Protein AF-A0A2H5YE79-F1 (afdb_monomer_lite)

Sequence (144 aa):
MGYRLLLGALGGVGLGVAGVLVAVALLLSGVLASLLAGLVVGLAFLVLFYLFLVEEAIFVEEVGPARAMLRSVQVVYAHFWACLRFWLLTTILSLGMRLLLERFAGSLPGALLTSALYAFLVTGITAAGMVFYKERAGRLSAPA

Structure (mmCIF, N/CA/C/O backbone):
data_AF-A0A2H5YE79-F1
#
_entry.id   AF-A0A2H5YE79-F1
#
loop_
_atom_site.group_PDB
_atom_site.id
_atom_site.type_symbol
_atom_site.label_atom_id
_atom_site.label_alt_id
_atom_site.label_comp_id
_atom_site.label_asym_id
_atom_site.label_entity_id
_atom_site.label_seq_id
_atom_site.pdbx_PDB_ins_code
_atom_site.Cartn_x
_atom_site.Cartn_y
_atom_site.Cartn_z
_atom_site.occupancy
_atom_site.B_iso_or_equiv
_atom_site.auth_seq_id
_atom_site.auth_comp_id
_atom_site.auth_asym_id
_atom_site.auth_atom_id
_atom_site.pdbx_PDB_model_num
ATOM 1 N N . MET A 1 1 ? -2.501 -15.983 9.565 1.00 48.84 1 MET A N 1
ATOM 2 C CA . MET A 1 1 ? -1.520 -16.483 8.571 1.00 48.84 1 MET A CA 1
ATOM 3 C C . MET A 1 1 ? -2.129 -16.693 7.176 1.00 48.84 1 MET A C 1
ATOM 5 O O . MET A 1 1 ? -1.566 -16.185 6.219 1.00 48.84 1 MET A O 1
ATOM 9 N N . GLY A 1 2 ? -3.277 -17.375 7.032 1.00 52.00 2 GLY A N 1
ATOM 10 C CA . GLY A 1 2 ? -3.828 -17.755 5.713 1.00 52.00 2 GLY A CA 1
ATOM 11 C C . GLY A 1 2 ? -4.283 -16.612 4.791 1.00 52.00 2 GLY A C 1
ATOM 12 O O . GLY A 1 2 ? -4.104 -16.700 3.583 1.00 52.00 2 GLY A O 1
ATOM 13 N N . TYR A 1 3 ? -4.810 -15.505 5.327 1.00 49.66 3 TYR A N 1
ATOM 14 C CA . TYR A 1 3 ? -5.358 -14.437 4.475 1.00 49.66 3 TYR A CA 1
ATOM 15 C C . TYR A 1 3 ? -4.275 -13.600 3.762 1.00 49.66 3 TYR A C 1
ATOM 17 O O . TYR A 1 3 ? -4.470 -13.209 2.616 1.00 49.66 3 TYR A O 1
ATOM 25 N N . ARG A 1 4 ? -3.107 -13.376 4.391 1.00 48.81 4 ARG A N 1
ATOM 26 C CA . ARG A 1 4 ? -1.968 -12.671 3.764 1.00 48.81 4 ARG A CA 1
ATOM 27 C C . ARG A 1 4 ? -1.373 -13.482 2.609 1.00 48.81 4 ARG A C 1
ATOM 29 O O . ARG A 1 4 ? -0.953 -12.905 1.615 1.00 48.81 4 ARG A O 1
ATOM 36 N N . LEU A 1 5 ? -1.408 -14.813 2.717 1.00 57.22 5 LEU A N 1
ATOM 37 C CA . LEU A 1 5 ? -1.025 -15.728 1.639 1.00 57.22 5 LEU A CA 1
ATOM 38 C C . LEU A 1 5 ? -2.044 -15.724 0.496 1.00 57.22 5 LEU A C 1
ATOM 40 O O . LEU A 1 5 ? -1.638 -15.750 -0.655 1.00 57.22 5 LEU A O 1
ATOM 44 N N . LEU A 1 6 ? -3.345 -15.629 0.787 1.00 59.91 6 LEU A N 1
ATOM 45 C CA . LEU A 1 6 ? -4.384 -15.521 -0.245 1.00 59.91 6 LEU A CA 1
ATOM 46 C C . LEU A 1 6 ? -4.330 -14.182 -0.993 1.00 59.91 6 LEU A C 1
ATOM 48 O O . LEU A 1 6 ? -4.461 -14.169 -2.213 1.00 59.91 6 LEU A O 1
ATOM 52 N N . LEU A 1 7 ? -4.081 -13.070 -0.295 1.00 61.69 7 LEU A N 1
ATOM 53 C CA . LEU A 1 7 ? -3.876 -11.762 -0.930 1.00 61.69 7 LEU A CA 1
ATOM 54 C C . LEU A 1 7 ? -2.562 -11.706 -1.713 1.00 61.69 7 LEU A C 1
ATOM 56 O O . LEU A 1 7 ? -2.540 -11.194 -2.829 1.00 61.69 7 LEU A O 1
ATOM 60 N N . GLY A 1 8 ? -1.493 -12.296 -1.171 1.00 62.50 8 GLY A N 1
ATOM 61 C CA . GLY A 1 8 ? -0.228 -12.466 -1.881 1.00 62.50 8 GLY A CA 1
ATOM 62 C C . GLY A 1 8 ? -0.360 -13.360 -3.117 1.00 62.50 8 GLY A C 1
ATOM 63 O O . GLY A 1 8 ? 0.223 -13.053 -4.149 1.00 62.50 8 GLY A O 1
ATOM 64 N N . ALA A 1 9 ? -1.171 -14.419 -3.053 1.00 61.94 9 ALA A N 1
ATOM 65 C CA . ALA A 1 9 ? -1.435 -15.312 -4.177 1.00 61.94 9 ALA A CA 1
ATOM 66 C C . ALA A 1 9 ? -2.312 -14.648 -5.247 1.00 61.94 9 ALA A C 1
ATOM 68 O O . ALA A 1 9 ? -1.979 -14.725 -6.422 1.00 61.94 9 ALA A O 1
ATOM 69 N N . LEU A 1 10 ? -3.382 -13.941 -4.870 1.00 65.06 10 LEU A N 1
ATOM 70 C CA . LEU A 1 10 ? -4.207 -13.169 -5.809 1.00 65.06 10 LEU A CA 1
ATOM 71 C C . LEU A 1 10 ? -3.401 -12.053 -6.485 1.00 65.06 10 LEU A C 1
ATOM 73 O O . LEU A 1 10 ? -3.476 -11.894 -7.703 1.00 65.06 10 LEU A O 1
ATOM 77 N N . GLY A 1 11 ? -2.582 -11.330 -5.717 1.00 69.75 11 GLY A N 1
ATOM 78 C CA . GLY A 1 11 ? -1.661 -10.327 -6.249 1.00 69.75 11 GLY A CA 1
ATOM 79 C C . GLY A 1 11 ? -0.592 -10.939 -7.158 1.00 69.75 11 GLY A C 1
ATOM 80 O O . GLY A 1 11 ? -0.348 -10.431 -8.248 1.00 69.75 11 GLY A O 1
ATOM 81 N N . GLY A 1 12 ? -0.002 -12.067 -6.757 1.00 73.31 12 GLY A N 1
ATOM 82 C CA . GLY A 1 12 ? 1.008 -12.789 -7.532 1.00 73.31 12 GLY A CA 1
ATOM 83 C C . GLY A 1 12 ? 0.466 -13.364 -8.841 1.00 73.31 12 GLY A C 1
ATOM 84 O O . GLY A 1 12 ? 1.112 -13.236 -9.878 1.00 73.31 12 GLY A O 1
ATOM 85 N N . VAL A 1 13 ? -0.743 -13.930 -8.827 1.00 74.88 13 VAL A N 1
ATOM 86 C CA . VAL A 1 13 ? -1.423 -14.434 -10.030 1.00 74.88 13 VAL A CA 1
ATOM 87 C C . VAL A 1 13 ? -1.803 -13.280 -10.956 1.00 74.88 13 VAL A C 1
ATOM 89 O O . VAL A 1 13 ? -1.540 -13.358 -12.153 1.00 74.88 13 VAL A O 1
ATOM 92 N N . GLY A 1 14 ? -2.347 -12.182 -10.420 1.00 76.81 14 GLY A N 1
ATOM 93 C CA . GLY A 1 14 ? -2.677 -10.993 -11.212 1.00 76.81 14 GLY A CA 1
ATOM 94 C C . GLY A 1 14 ? -1.453 -10.385 -11.905 1.00 76.81 14 GLY A C 1
ATOM 95 O O . GLY A 1 14 ?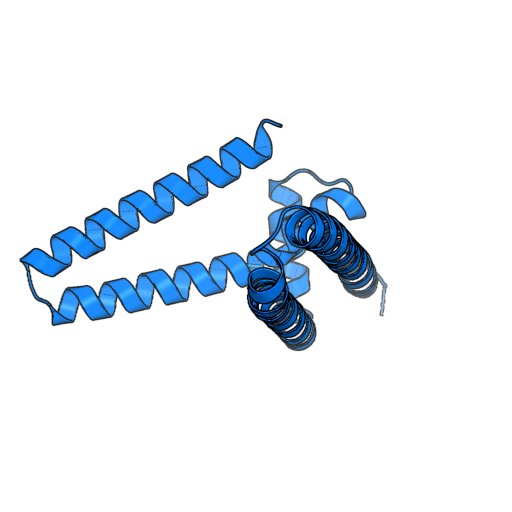 -1.490 -10.114 -13.105 1.00 76.81 14 GLY A O 1
ATOM 96 N N . LEU A 1 15 ? -0.341 -10.243 -11.178 1.00 76.50 15 LEU A N 1
ATOM 97 C CA . LEU A 1 15 ? 0.924 -9.750 -11.732 1.00 76.50 15 LEU A CA 1
ATOM 98 C C . LEU A 1 15 ? 1.550 -10.736 -12.728 1.00 76.50 15 LEU A C 1
ATOM 100 O O . LEU A 1 15 ? 2.094 -10.307 -13.742 1.00 76.50 15 LEU A O 1
ATOM 104 N N . GLY A 1 16 ? 1.436 -12.044 -12.482 1.00 81.50 16 GLY A N 1
ATOM 105 C CA . GLY A 1 16 ? 1.915 -13.083 -13.395 1.00 81.50 16 GLY A CA 1
ATOM 106 C C . GLY A 1 16 ? 1.184 -13.061 -14.739 1.00 81.50 16 GLY A C 1
ATOM 107 O O . GLY A 1 16 ? 1.825 -13.036 -15.788 1.00 81.50 16 GLY A O 1
ATOM 108 N N . VAL A 1 17 ? -0.150 -12.986 -14.720 1.00 84.00 17 VAL A N 1
ATOM 109 C CA . VAL A 1 17 ? -0.970 -12.876 -15.940 1.00 84.00 17 VAL A CA 1
ATOM 110 C C . VAL A 1 17 ? -0.652 -11.585 -16.695 1.00 84.00 17 VAL A C 1
ATOM 112 O O . VAL A 1 17 ? -0.456 -11.615 -17.910 1.00 84.00 17 VAL A O 1
ATOM 115 N N . ALA A 1 18 ? -0.532 -10.459 -15.988 1.00 82.94 18 ALA A N 1
ATOM 116 C CA . ALA A 1 18 ? -0.161 -9.190 -16.603 1.00 82.94 18 ALA A CA 1
ATOM 117 C C . ALA A 1 18 ? 1.238 -9.240 -17.248 1.00 82.94 18 ALA A C 1
ATOM 119 O O . ALA A 1 18 ? 1.424 -8.735 -18.354 1.00 82.94 18 ALA A O 1
ATOM 120 N N . GLY A 1 19 ? 2.203 -9.907 -16.606 1.00 84.12 19 GLY A N 1
ATOM 121 C CA . GLY A 1 19 ? 3.546 -10.117 -17.150 1.00 84.12 19 GLY A CA 1
ATOM 122 C C . GLY A 1 19 ? 3.544 -10.937 -18.442 1.00 84.12 19 GLY A C 1
ATOM 123 O O . GLY A 1 19 ? 4.224 -10.572 -19.399 1.00 84.12 19 GLY A O 1
ATOM 124 N N . VAL A 1 20 ? 2.729 -11.995 -18.510 1.00 87.12 20 VAL A N 1
ATOM 125 C CA . VAL A 1 20 ? 2.561 -12.800 -19.732 1.00 87.12 20 VAL A CA 1
ATOM 126 C C . VAL A 1 20 ? 1.947 -11.968 -20.860 1.00 87.12 20 VAL A C 1
ATOM 128 O O . VAL A 1 20 ? 2.436 -12.023 -21.985 1.00 87.12 20 VAL A O 1
ATOM 131 N N . LEU A 1 21 ? 0.929 -11.151 -20.575 1.00 85.69 21 LEU A N 1
ATOM 132 C CA . LEU A 1 21 ? 0.313 -10.275 -21.580 1.00 85.69 21 LEU A CA 1
ATOM 133 C C . LEU A 1 21 ? 1.309 -9.253 -22.145 1.00 85.69 21 LEU A C 1
ATOM 135 O O . LEU A 1 21 ? 1.347 -9.041 -23.357 1.00 85.69 21 LEU A O 1
ATOM 139 N N . VAL A 1 22 ? 2.151 -8.663 -21.292 1.00 86.56 22 VAL A N 1
ATOM 140 C CA . VAL A 1 22 ? 3.219 -7.749 -21.728 1.00 86.56 22 VAL A CA 1
ATOM 141 C C . VAL A 1 22 ? 4.277 -8.490 -22.552 1.00 86.56 22 VAL A C 1
ATOM 143 O O . VAL A 1 22 ? 4.703 -7.983 -23.587 1.00 86.56 22 VAL A O 1
ATOM 146 N N . ALA A 1 23 ? 4.665 -9.705 -22.155 1.00 86.50 23 ALA A N 1
ATOM 147 C CA . ALA A 1 23 ? 5.621 -10.522 -22.901 1.00 86.50 23 ALA A CA 1
ATOM 148 C C . ALA A 1 23 ? 5.100 -10.911 -24.294 1.00 86.50 23 ALA A C 1
ATOM 150 O O . ALA A 1 23 ? 5.836 -10.825 -25.273 1.00 86.50 23 ALA A O 1
ATOM 151 N N . VAL A 1 24 ? 3.818 -11.269 -24.410 1.00 88.94 24 VAL A N 1
ATOM 152 C CA . VAL A 1 24 ? 3.172 -11.536 -25.705 1.00 88.94 24 VAL A CA 1
ATOM 153 C C . VAL A 1 24 ? 3.105 -10.265 -26.551 1.00 88.94 24 VAL A C 1
ATOM 155 O O . VAL A 1 24 ? 3.396 -10.302 -27.743 1.00 88.94 24 VAL A O 1
ATOM 158 N N . ALA A 1 25 ? 2.789 -9.119 -25.946 1.00 87.19 25 ALA A N 1
ATOM 159 C CA . ALA A 1 25 ? 2.768 -7.845 -26.652 1.00 87.19 25 ALA A CA 1
ATOM 160 C C . ALA A 1 25 ? 4.148 -7.441 -27.193 1.00 87.19 25 ALA A C 1
ATOM 162 O O . ALA A 1 25 ? 4.217 -6.882 -28.288 1.00 87.19 25 ALA A O 1
ATOM 163 N N . LEU A 1 26 ? 5.237 -7.770 -26.482 1.00 90.62 26 LEU A N 1
ATOM 164 C CA . LEU A 1 26 ? 6.612 -7.534 -26.949 1.00 90.62 26 LEU A CA 1
ATOM 165 C C . LEU A 1 26 ? 6.922 -8.287 -28.246 1.00 90.62 26 LEU A C 1
ATOM 167 O O . LEU A 1 26 ? 7.662 -7.769 -29.078 1.00 90.62 26 LEU A O 1
ATOM 171 N N . LEU A 1 27 ? 6.334 -9.472 -28.437 1.00 90.25 27 LEU A N 1
ATOM 172 C CA . LEU A 1 27 ? 6.486 -10.256 -29.666 1.00 90.25 27 LEU A CA 1
ATOM 173 C C . LEU A 1 27 ? 5.725 -9.645 -30.853 1.00 90.25 27 LEU A C 1
ATOM 175 O O . LEU A 1 27 ? 6.081 -9.904 -31.999 1.00 90.25 27 LEU A O 1
ATOM 179 N N . LEU A 1 28 ? 4.687 -8.843 -30.589 1.00 90.62 28 LEU A N 1
ATOM 180 C CA . LEU A 1 28 ? 3.864 -8.196 -31.615 1.00 90.62 28 LEU A CA 1
ATOM 181 C C . LEU A 1 28 ? 4.418 -6.822 -32.006 1.00 90.62 28 LEU A C 1
ATOM 183 O O . LEU A 1 28 ? 4.604 -6.539 -33.186 1.00 90.62 28 LEU A O 1
ATOM 187 N N . SER A 1 29 ? 4.662 -5.947 -31.026 1.00 93.94 29 SER A N 1
ATOM 188 C CA . SER A 1 29 ? 5.340 -4.666 -31.239 1.00 93.94 29 SER A CA 1
ATOM 189 C C . SER A 1 29 ? 5.831 -4.057 -29.924 1.00 93.94 29 SER A C 1
ATOM 191 O O . SER A 1 29 ? 5.141 -4.082 -28.903 1.00 93.94 29 SER A O 1
ATOM 193 N N . GLY A 1 30 ? 6.998 -3.409 -29.963 1.00 91.50 30 GLY A N 1
ATOM 194 C CA . GLY A 1 30 ? 7.543 -2.712 -28.793 1.00 91.50 30 GLY A CA 1
ATOM 195 C C . GLY A 1 30 ? 6.652 -1.568 -28.287 1.00 91.50 30 GLY A C 1
ATOM 196 O O . GLY A 1 30 ? 6.595 -1.320 -27.086 1.00 91.50 30 GLY A O 1
ATOM 197 N N . VAL A 1 31 ? 5.910 -0.905 -29.183 1.00 91.81 31 VAL A N 1
ATOM 198 C CA . VAL A 1 31 ? 4.985 0.186 -28.824 1.00 91.81 31 VAL A CA 1
ATOM 199 C C . VAL A 1 31 ? 3.750 -0.346 -28.095 1.00 91.81 31 VAL A C 1
ATOM 201 O O . VAL A 1 31 ? 3.348 0.212 -27.079 1.00 91.81 31 VAL A O 1
ATOM 204 N N . LEU A 1 32 ? 3.154 -1.448 -28.562 1.00 88.50 32 LEU A N 1
ATOM 205 C CA . LEU A 1 32 ? 2.015 -2.058 -27.872 1.00 88.50 32 LEU A CA 1
ATOM 206 C C . LEU A 1 32 ? 2.415 -2.557 -26.480 1.00 88.50 32 LEU A C 1
ATOM 208 O O . LEU A 1 32 ? 1.671 -2.372 -25.517 1.00 88.50 32 LEU A O 1
ATOM 212 N N . ALA A 1 33 ? 3.605 -3.147 -26.364 1.00 90.56 33 ALA A N 1
ATOM 213 C CA . ALA A 1 33 ? 4.131 -3.607 -25.089 1.00 90.56 33 ALA A CA 1
ATOM 214 C C . ALA A 1 33 ? 4.347 -2.470 -24.087 1.00 90.56 33 ALA A C 1
ATOM 216 O O . ALA A 1 33 ? 3.983 -2.619 -22.923 1.00 90.56 33 ALA A O 1
ATOM 217 N N . SER A 1 34 ? 4.906 -1.333 -24.516 1.00 90.38 34 SER A N 1
ATOM 218 C CA . SER A 1 34 ? 5.136 -0.195 -23.621 1.00 90.38 34 SER A CA 1
ATOM 219 C C . SER A 1 34 ? 3.826 0.447 -23.157 1.00 90.38 34 SER A C 1
ATOM 221 O O . SER A 1 34 ? 3.697 0.776 -21.977 1.00 90.38 34 SER A O 1
ATOM 223 N N . LEU A 1 35 ? 2.824 0.548 -24.039 1.00 91.94 35 LEU A N 1
ATOM 224 C CA . LEU A 1 35 ? 1.485 1.023 -23.680 1.00 91.94 35 LEU A CA 1
ATOM 225 C C . LEU A 1 35 ? 0.797 0.087 -22.680 1.00 91.94 35 LEU A C 1
ATOM 227 O O . LEU A 1 35 ? 0.271 0.550 -21.667 1.00 91.94 35 LEU A O 1
ATOM 231 N N . LEU A 1 36 ? 0.836 -1.227 -22.924 1.00 90.06 36 LEU A N 1
ATOM 232 C CA . LEU A 1 36 ? 0.261 -2.214 -22.009 1.00 90.06 36 LEU A CA 1
ATOM 233 C C . LEU A 1 36 ? 0.993 -2.244 -20.667 1.00 90.06 36 LEU A C 1
ATOM 235 O O . LEU A 1 36 ? 0.341 -2.281 -19.628 1.00 90.06 36 LEU A O 1
ATOM 239 N N . ALA A 1 37 ? 2.324 -2.170 -20.664 1.00 88.62 37 ALA A N 1
ATOM 240 C CA . ALA A 1 37 ? 3.107 -2.096 -19.436 1.00 88.62 37 ALA A CA 1
ATOM 241 C C . ALA A 1 37 ? 2.761 -0.837 -18.627 1.00 88.62 37 ALA A C 1
ATOM 243 O O . ALA A 1 37 ? 2.524 -0.931 -17.424 1.00 88.62 37 ALA A O 1
ATOM 244 N N . GLY A 1 38 ? 2.656 0.325 -19.281 1.00 90.25 38 GLY A N 1
ATOM 245 C CA . GLY A 1 38 ? 2.229 1.569 -18.638 1.00 90.25 38 GLY A CA 1
ATOM 246 C C . GLY A 1 38 ? 0.828 1.465 -18.032 1.00 90.25 38 GLY A C 1
ATOM 247 O O . GLY A 1 38 ? 0.622 1.870 -16.888 1.00 90.25 38 GLY A O 1
ATOM 248 N N . LEU A 1 39 ? -0.118 0.858 -18.756 1.00 90.75 39 LEU A N 1
ATOM 249 C CA . LEU A 1 39 ? -1.478 0.621 -18.270 1.00 90.75 39 LEU A CA 1
ATOM 250 C C . LEU A 1 39 ? -1.493 -0.310 -17.049 1.00 90.75 39 LEU A C 1
ATOM 252 O O . LEU A 1 39 ? -2.143 -0.004 -16.052 1.00 90.75 39 LEU A O 1
ATOM 256 N N . VAL A 1 40 ? -0.760 -1.425 -17.111 1.00 88.81 40 VAL A N 1
ATOM 257 C CA . VAL A 1 40 ? -0.641 -2.392 -16.010 1.00 88.81 40 VAL A CA 1
ATOM 258 C C . VAL A 1 40 ? -0.050 -1.724 -14.772 1.00 88.81 40 VAL A C 1
ATOM 260 O O . VAL A 1 40 ? -0.601 -1.871 -13.684 1.00 88.81 40 VAL A O 1
ATOM 263 N N . VAL A 1 41 ? 1.032 -0.958 -14.928 1.00 86.50 41 VAL A N 1
ATOM 264 C CA . VAL A 1 41 ? 1.673 -0.244 -13.815 1.00 86.50 41 VAL A CA 1
ATOM 265 C C . VAL A 1 41 ? 0.734 0.811 -13.231 1.00 86.50 41 VAL A C 1
ATOM 267 O O . VAL A 1 41 ? 0.590 0.880 -12.013 1.00 86.50 41 VAL A O 1
ATOM 270 N N . GLY A 1 42 ? 0.052 1.592 -14.072 1.00 90.12 42 GLY A N 1
ATOM 271 C CA . GLY A 1 42 ? -0.909 2.602 -13.625 1.00 90.12 42 GLY A CA 1
ATOM 272 C C . GLY A 1 42 ? -2.092 1.998 -12.864 1.00 90.12 42 GLY A C 1
ATOM 273 O O . GLY A 1 42 ? -2.451 2.483 -11.791 1.00 90.12 42 GLY A O 1
ATOM 274 N N . LEU A 1 43 ? -2.662 0.899 -13.366 1.00 88.50 43 LEU A N 1
ATOM 275 C CA . LEU A 1 43 ? -3.734 0.174 -12.681 1.00 88.50 43 LEU A CA 1
ATOM 276 C C . LEU A 1 43 ? -3.254 -0.442 -11.367 1.00 88.50 43 LEU A C 1
ATOM 278 O O . LEU A 1 43 ? -3.932 -0.299 -10.351 1.00 88.50 43 LEU A O 1
ATOM 282 N N . ALA A 1 44 ? -2.084 -1.083 -11.358 1.00 84.44 44 ALA A N 1
ATOM 283 C CA . ALA A 1 44 ? -1.508 -1.652 -10.145 1.00 84.44 44 ALA A CA 1
ATOM 284 C C . ALA A 1 44 ? -1.282 -0.572 -9.081 1.00 84.44 44 ALA A C 1
ATOM 286 O O . ALA A 1 44 ? -1.636 -0.764 -7.921 1.00 84.44 44 ALA A O 1
ATOM 287 N N . PHE A 1 45 ? -0.765 0.589 -9.482 1.00 86.12 45 PHE A N 1
ATOM 288 C CA . PHE A 1 45 ? -0.570 1.735 -8.601 1.00 86.12 45 PHE A CA 1
ATOM 289 C C . PHE A 1 45 ? -1.888 2.217 -7.987 1.00 86.12 45 PHE A C 1
ATOM 291 O O . PHE A 1 45 ? -1.961 2.410 -6.775 1.00 86.12 45 PHE A O 1
ATOM 298 N N . LEU A 1 46 ? -2.943 2.366 -8.795 1.00 87.88 46 LEU A N 1
ATOM 299 C CA . LEU A 1 46 ? -4.265 2.760 -8.301 1.00 87.88 46 LEU A CA 1
ATOM 300 C C . LEU A 1 46 ? -4.831 1.730 -7.322 1.00 87.88 46 LEU A C 1
ATOM 302 O O . LEU A 1 46 ? -5.286 2.095 -6.241 1.00 87.88 46 LEU A O 1
ATOM 306 N N . VAL A 1 47 ? -4.770 0.446 -7.672 1.00 86.88 47 VAL A N 1
ATOM 307 C CA . VAL A 1 47 ? -5.253 -0.642 -6.814 1.00 86.88 47 VAL A CA 1
ATOM 308 C C . VAL A 1 47 ? -4.508 -0.649 -5.478 1.00 86.88 47 VAL A C 1
ATOM 310 O O . VAL A 1 47 ? -5.145 -0.696 -4.427 1.00 86.88 47 VAL A O 1
ATOM 313 N N . LEU A 1 48 ? -3.178 -0.529 -5.499 1.00 85.06 48 LEU A N 1
ATOM 314 C CA . LEU A 1 48 ? -2.358 -0.453 -4.289 1.00 85.06 48 LEU A CA 1
ATOM 315 C C . LEU A 1 48 ? -2.689 0.780 -3.449 1.00 85.06 48 LEU A C 1
ATOM 317 O O . LEU A 1 48 ? -2.786 0.668 -2.233 1.00 85.06 48 LEU A O 1
ATOM 321 N N . PHE A 1 49 ? -2.907 1.934 -4.080 1.00 89.31 49 PHE A N 1
ATOM 322 C CA . PHE A 1 49 ? -3.272 3.158 -3.374 1.00 89.31 49 PHE A CA 1
ATOM 323 C C . PHE A 1 49 ? -4.628 3.035 -2.662 1.00 89.31 49 PHE A C 1
ATOM 325 O O . PHE A 1 49 ? -4.753 3.402 -1.496 1.00 89.31 49 PHE A O 1
ATOM 332 N N . TYR A 1 50 ? -5.637 2.464 -3.324 1.00 89.38 50 TYR A N 1
ATOM 333 C CA . TYR A 1 50 ? -6.963 2.264 -2.727 1.00 89.38 50 TYR A CA 1
ATOM 334 C C . TYR A 1 50 ? -6.994 1.161 -1.657 1.00 89.38 50 TYR A C 1
ATOM 336 O O . TYR A 1 50 ? -7.822 1.211 -0.744 1.00 89.38 50 TYR A O 1
ATOM 344 N N . LEU A 1 51 ? -6.096 0.177 -1.745 1.00 88.75 51 LEU A N 1
ATOM 345 C CA . LEU A 1 51 ? -5.955 -0.915 -0.775 1.00 88.75 51 LEU A CA 1
ATOM 346 C C . LEU A 1 51 ? -4.897 -0.641 0.303 1.00 88.75 51 LEU A C 1
ATOM 348 O O . LEU A 1 51 ? -4.665 -1.492 1.159 1.00 88.75 51 LEU A O 1
ATOM 352 N N . PHE A 1 52 ? -4.264 0.531 0.281 1.00 88.50 52 PHE A N 1
ATOM 353 C CA . PHE A 1 52 ? -3.170 0.865 1.186 1.00 88.50 52 PHE A CA 1
ATOM 354 C C . PHE A 1 52 ? -3.578 0.799 2.665 1.00 88.50 52 PHE A C 1
ATOM 356 O O . PHE A 1 52 ? -2.762 0.392 3.479 1.00 88.50 52 PHE A O 1
ATOM 363 N N . LEU A 1 53 ? -4.833 1.133 2.998 1.00 91.25 53 LEU A N 1
ATOM 364 C CA . LEU A 1 53 ? -5.343 1.173 4.375 1.00 91.25 53 LEU A CA 1
ATOM 365 C C . LEU A 1 53 ? -6.043 -0.125 4.823 1.00 91.25 53 LEU A C 1
ATOM 367 O O . LEU A 1 53 ? -6.779 -0.136 5.812 1.00 91.25 53 LEU A O 1
ATOM 371 N N . VAL A 1 54 ? -5.896 -1.221 4.072 1.00 92.19 54 VAL A N 1
ATOM 372 C CA . VAL A 1 54 ? -6.592 -2.480 4.382 1.00 92.19 54 VAL A CA 1
ATOM 373 C C . VAL A 1 54 ? -6.078 -3.107 5.668 1.00 92.19 54 VAL A C 1
ATOM 375 O O . VAL A 1 54 ? -6.886 -3.617 6.444 1.00 92.19 54 VAL A O 1
ATOM 378 N N . GLU A 1 55 ? -4.766 -3.090 5.909 1.00 89.38 55 GLU A N 1
ATOM 379 C CA . GLU A 1 55 ? -4.208 -3.667 7.136 1.00 89.38 55 GLU A CA 1
ATOM 380 C C . GLU A 1 55 ? -4.729 -2.894 8.359 1.00 89.38 55 GLU A C 1
ATOM 382 O O . GLU A 1 55 ? -5.225 -3.493 9.312 1.00 89.38 55 GLU A O 1
ATOM 387 N N . GLU A 1 56 ? -4.734 -1.566 8.288 1.00 92.31 56 GLU A N 1
ATOM 388 C CA . GLU A 1 56 ? -5.267 -0.673 9.311 1.00 92.31 56 GLU A CA 1
ATOM 389 C C . GLU A 1 56 ? -6.760 -0.909 9.543 1.00 92.31 56 GLU A C 1
ATOM 391 O O . GLU A 1 56 ? -7.181 -0.994 10.692 1.00 92.31 56 GLU A O 1
ATOM 396 N N . ALA A 1 57 ? -7.557 -1.089 8.488 1.00 90.81 57 ALA A N 1
ATOM 397 C CA . ALA A 1 57 ? -8.979 -1.400 8.617 1.00 90.81 57 ALA A CA 1
ATOM 398 C C . ALA A 1 57 ? -9.226 -2.740 9.332 1.00 90.81 57 ALA A C 1
ATOM 400 O O . ALA A 1 57 ? -10.124 -2.832 10.169 1.00 90.81 57 ALA A O 1
ATOM 401 N N . ILE A 1 58 ? -8.417 -3.768 9.049 1.00 92.06 58 ILE A N 1
ATOM 402 C CA . ILE A 1 58 ? -8.517 -5.075 9.720 1.00 92.06 58 ILE A CA 1
ATOM 403 C C . ILE A 1 58 ? -8.214 -4.937 11.213 1.00 92.06 58 ILE A C 1
ATOM 405 O O . ILE A 1 58 ? -8.933 -5.504 12.029 1.00 92.06 58 ILE A O 1
ATOM 409 N N . PHE A 1 59 ? -7.163 -4.202 11.578 1.00 92.06 59 PHE A N 1
ATOM 410 C CA . PHE A 1 59 ? -6.742 -4.100 12.976 1.00 92.06 59 PHE A CA 1
ATOM 411 C C . PHE A 1 59 ? -7.540 -3.075 13.790 1.00 92.06 59 PHE A C 1
ATOM 413 O O . PHE A 1 59 ? -7.713 -3.272 14.986 1.00 92.06 59 PHE A O 1
ATOM 420 N N . VAL A 1 60 ? -8.015 -1.989 13.175 1.00 93.12 60 VAL A N 1
ATOM 421 C CA . VAL A 1 60 ? -8.720 -0.905 13.881 1.00 93.12 60 VAL A CA 1
ATOM 422 C C . VAL A 1 60 ? -10.222 -1.165 13.988 1.00 93.12 60 VAL A C 1
ATOM 424 O O . VAL A 1 60 ? -10.806 -0.858 15.023 1.00 93.12 60 VAL A O 1
ATOM 427 N N . GLU A 1 61 ? -10.862 -1.698 12.941 1.00 90.19 61 GLU A N 1
ATOM 428 C CA . GLU A 1 61 ? -12.300 -2.028 12.962 1.00 90.19 61 GLU A CA 1
ATOM 429 C C . GLU A 1 61 ? -12.576 -3.506 13.273 1.00 90.19 61 GLU A C 1
ATOM 431 O O . GLU A 1 61 ? -13.739 -3.887 13.387 1.00 90.19 61 GLU A O 1
ATOM 436 N N . GLU A 1 62 ? -11.539 -4.344 13.389 1.00 89.62 62 GLU A N 1
ATOM 437 C CA . GLU A 1 62 ? -11.658 -5.791 13.645 1.00 89.62 62 GLU A CA 1
ATOM 438 C C . GLU A 1 62 ? -12.567 -6.512 12.628 1.00 89.62 62 GLU A C 1
ATOM 440 O O . GLU A 1 62 ? -13.231 -7.510 12.919 1.00 89.62 62 GLU A O 1
ATOM 445 N N . VAL A 1 63 ? -12.603 -6.006 11.389 1.00 90.25 63 VAL A N 1
ATOM 446 C CA . VAL A 1 63 ? -13.437 -6.547 10.310 1.00 90.25 63 VAL A CA 1
ATOM 447 C C . VAL A 1 63 ? -12.685 -7.551 9.439 1.00 90.25 63 VAL A C 1
ATOM 449 O O . VAL A 1 63 ? -11.472 -7.481 9.242 1.00 90.25 63 VAL A O 1
ATOM 452 N N . GLY A 1 64 ? -13.436 -8.482 8.843 1.00 89.25 64 GLY A N 1
ATOM 453 C CA . GLY A 1 64 ? -12.883 -9.443 7.888 1.00 89.25 64 GLY A CA 1
ATOM 454 C C . GLY A 1 64 ? -12.311 -8.781 6.617 1.00 89.25 64 GLY A C 1
ATOM 455 O O . GLY A 1 64 ? -12.737 -7.682 6.250 1.00 89.25 64 GLY A O 1
ATOM 456 N N . PRO A 1 65 ? -11.414 -9.465 5.875 1.00 86.06 65 PRO A N 1
ATOM 457 C CA . PRO A 1 65 ? -10.632 -8.869 4.783 1.00 86.06 65 PRO A CA 1
ATOM 458 C C . PRO A 1 65 ? -11.472 -8.219 3.678 1.00 86.06 65 PRO A C 1
ATOM 460 O O . PRO A 1 65 ? -11.166 -7.120 3.232 1.00 86.06 65 PRO A O 1
ATOM 463 N N . ALA A 1 66 ? -12.567 -8.863 3.262 1.00 89.00 66 ALA A N 1
ATOM 464 C CA . ALA A 1 66 ? -13.440 -8.322 2.220 1.00 89.00 66 ALA A CA 1
ATOM 465 C C . ALA A 1 66 ? -14.090 -6.996 2.648 1.00 89.00 66 ALA A C 1
ATOM 467 O O . ALA A 1 66 ? -14.188 -6.053 1.866 1.00 89.00 66 ALA A O 1
ATOM 468 N N . ARG A 1 67 ? -14.497 -6.901 3.919 1.00 88.69 67 ARG A N 1
ATOM 469 C CA . ARG A 1 67 ? -15.096 -5.683 4.466 1.00 88.69 67 ARG A CA 1
ATOM 470 C C . ARG A 1 67 ? -14.036 -4.606 4.697 1.00 88.69 67 ARG A C 1
ATOM 472 O O . ARG A 1 67 ? -14.308 -3.446 4.413 1.00 88.69 67 ARG A O 1
ATOM 479 N N . ALA A 1 68 ? -12.824 -4.991 5.100 1.00 90.31 68 ALA A N 1
ATOM 480 C CA . ALA A 1 68 ? -11.679 -4.090 5.218 1.00 90.31 68 ALA A CA 1
ATOM 481 C C . ALA A 1 68 ? -11.296 -3.432 3.881 1.00 90.31 68 ALA A C 1
ATOM 483 O O . ALA A 1 68 ? -11.019 -2.238 3.846 1.00 90.31 68 ALA A O 1
ATOM 484 N N . MET A 1 69 ? -11.349 -4.170 2.766 1.00 91.44 69 MET A N 1
ATOM 485 C CA . MET A 1 69 ? -11.128 -3.603 1.427 1.00 91.44 69 MET A CA 1
ATOM 486 C C . MET A 1 69 ? -12.141 -2.517 1.088 1.00 91.44 69 MET A C 1
ATOM 488 O O . MET A 1 69 ? -11.760 -1.417 0.696 1.00 91.44 69 MET A O 1
ATOM 492 N N . LEU A 1 70 ? -13.430 -2.803 1.282 1.00 92.25 70 LEU A N 1
ATOM 493 C CA . LEU A 1 70 ? -14.491 -1.831 1.024 1.00 92.25 70 LEU A CA 1
ATOM 494 C C . LEU A 1 70 ? -14.341 -0.592 1.913 1.00 92.25 70 LEU A C 1
ATOM 496 O O . LEU A 1 70 ? -14.516 0.527 1.438 1.00 92.25 70 LEU A O 1
ATOM 500 N N . ARG A 1 71 ? -13.969 -0.782 3.182 1.00 91.69 71 ARG A N 1
ATOM 501 C CA . ARG A 1 71 ? -13.699 0.314 4.116 1.00 91.69 71 ARG A CA 1
ATOM 502 C C . ARG A 1 71 ? -12.499 1.158 3.701 1.00 91.69 71 ARG A C 1
ATOM 504 O O . ARG A 1 71 ? -12.628 2.375 3.639 1.00 91.69 71 ARG A O 1
ATOM 511 N N . SER A 1 72 ? -11.379 0.531 3.341 1.00 91.44 72 SER A N 1
ATOM 512 C CA . SER A 1 72 ? -10.199 1.224 2.808 1.00 91.44 72 SER A CA 1
ATOM 513 C C . SER A 1 72 ? -10.579 2.084 1.604 1.00 91.44 72 SER A C 1
ATOM 515 O O . SER A 1 72 ? -10.290 3.279 1.581 1.00 91.44 72 SER A O 1
ATOM 517 N N . VAL A 1 73 ? -11.330 1.517 0.652 1.00 93.12 73 VAL A N 1
ATOM 518 C CA . VAL A 1 73 ? -11.803 2.249 -0.530 1.00 93.12 73 VAL A CA 1
ATOM 519 C C . VAL A 1 73 ? -12.690 3.435 -0.144 1.00 93.12 73 VAL A C 1
ATOM 521 O O . VAL A 1 73 ? -12.495 4.526 -0.675 1.00 93.12 73 VAL A O 1
ATOM 524 N N . GLN A 1 74 ? -13.624 3.263 0.795 1.00 94.12 74 GLN A N 1
ATOM 525 C CA . GLN A 1 74 ? -14.489 4.348 1.279 1.00 94.12 74 GLN A CA 1
ATOM 526 C C . GLN A 1 74 ? -13.688 5.483 1.928 1.00 94.12 74 GLN A C 1
ATOM 528 O O . GLN A 1 74 ? -13.935 6.652 1.630 1.00 94.12 74 GLN A O 1
ATOM 533 N N . VAL A 1 75 ? -12.707 5.153 2.775 1.00 94.19 75 VAL A N 1
ATOM 534 C CA . VAL A 1 75 ? -11.846 6.146 3.434 1.00 94.19 75 VAL A CA 1
ATOM 535 C C . VAL A 1 75 ? -11.002 6.903 2.411 1.00 94.19 75 VAL A C 1
ATOM 537 O O . VAL A 1 75 ? -10.954 8.134 2.451 1.00 94.19 75 VAL A O 1
ATOM 540 N N . VAL A 1 76 ? -10.375 6.191 1.471 1.00 93.81 76 VAL A N 1
ATOM 541 C CA . VAL A 1 76 ? -9.563 6.806 0.413 1.00 93.81 76 VAL A CA 1
ATOM 542 C C . VAL A 1 76 ? -10.421 7.689 -0.486 1.00 93.81 76 VAL A C 1
ATOM 544 O O . VAL A 1 76 ? -10.008 8.797 -0.810 1.00 93.81 76 VAL A O 1
ATOM 547 N N . TYR A 1 77 ? -11.629 7.257 -0.844 1.00 93.12 77 TYR A N 1
ATOM 548 C CA . TYR A 1 77 ? -12.529 8.050 -1.677 1.00 93.12 77 TYR A CA 1
ATOM 549 C C . TYR A 1 77 ? -12.994 9.334 -0.971 1.00 93.12 77 TYR A C 1
ATOM 551 O O . TYR A 1 77 ? -12.933 10.418 -1.549 1.00 93.12 77 TYR A O 1
ATOM 559 N N . ALA A 1 78 ? -13.396 9.245 0.300 1.00 93.38 78 ALA A N 1
ATOM 560 C CA . ALA A 1 78 ? -13.875 10.400 1.060 1.00 93.38 78 ALA A CA 1
ATOM 561 C C . ALA A 1 78 ? -12.759 11.373 1.479 1.00 93.38 78 ALA A C 1
ATOM 563 O O . ALA A 1 78 ? -12.994 12.570 1.656 1.00 93.38 78 ALA A O 1
ATOM 564 N N . HIS A 1 79 ? -11.533 10.873 1.646 1.00 94.00 79 HIS A N 1
ATOM 565 C CA . HIS A 1 79 ? -10.388 11.646 2.123 1.00 94.00 79 HIS A CA 1
ATOM 566 C C . HIS A 1 79 ? -9.176 11.520 1.193 1.00 94.00 79 HIS A C 1
ATOM 568 O O . HIS A 1 79 ? -8.039 11.399 1.658 1.00 94.00 79 HIS A O 1
ATOM 574 N N . PHE A 1 80 ? -9.413 11.598 -0.120 1.00 92.50 80 PHE A N 1
ATOM 575 C CA . PHE A 1 80 ? -8.413 11.340 -1.163 1.00 92.50 80 PHE A CA 1
ATOM 576 C C . PHE A 1 80 ? -7.103 12.099 -0.953 1.00 92.50 80 PHE A C 1
ATOM 578 O O . PHE A 1 80 ? -6.038 11.494 -0.869 1.00 92.50 80 PHE A O 1
ATOM 585 N N . TRP A 1 81 ? -7.169 13.420 -0.780 1.00 94.12 81 TRP A N 1
ATOM 586 C CA . TRP A 1 81 ? -5.975 14.256 -0.621 1.00 94.12 81 TRP A CA 1
ATOM 587 C C . TRP A 1 81 ? -5.184 13.955 0.651 1.00 94.12 81 TRP A C 1
ATOM 589 O O . TRP A 1 81 ? -3.954 14.011 0.645 1.00 94.12 81 TRP A O 1
ATOM 599 N N . ALA A 1 82 ? -5.871 13.626 1.747 1.00 93.62 82 ALA A N 1
ATOM 600 C CA . ALA A 1 82 ? -5.211 13.257 2.993 1.00 93.62 82 ALA A CA 1
ATOM 601 C C . ALA A 1 82 ? -4.517 11.897 2.855 1.00 93.62 82 ALA A C 1
ATOM 603 O O . ALA A 1 82 ? -3.360 11.765 3.253 1.00 93.62 82 ALA A O 1
ATOM 604 N N . CYS A 1 83 ? -5.196 10.920 2.244 1.00 94.31 83 CYS A N 1
ATOM 605 C CA . CYS A 1 83 ? -4.640 9.594 1.987 1.00 94.31 83 CYS A CA 1
ATOM 606 C C . CYS A 1 83 ? -3.450 9.676 1.028 1.00 94.31 83 CYS A C 1
ATOM 608 O O . CYS A 1 83 ? -2.413 9.082 1.299 1.00 94.31 83 CYS A O 1
ATOM 610 N N . LEU A 1 84 ? -3.547 10.487 -0.030 1.00 94.06 84 LEU A N 1
ATOM 611 C CA . LEU A 1 84 ? -2.466 10.700 -0.990 1.00 94.06 84 LEU A CA 1
ATOM 612 C C . LEU A 1 84 ? -1.226 11.296 -0.323 1.00 94.06 84 LEU A C 1
ATOM 614 O O . LEU A 1 84 ? -0.122 10.795 -0.512 1.00 94.06 84 LEU A O 1
ATOM 618 N N . ARG A 1 85 ? -1.394 12.334 0.504 1.00 95.50 85 ARG A N 1
ATOM 619 C CA . ARG A 1 85 ? -0.280 12.946 1.244 1.00 95.50 85 ARG A CA 1
ATOM 620 C C . ARG A 1 85 ? 0.361 11.972 2.224 1.00 95.50 85 ARG A C 1
ATOM 622 O O . ARG A 1 85 ? 1.584 11.922 2.303 1.00 95.50 85 ARG A O 1
ATOM 629 N N . PHE A 1 86 ? -0.446 11.217 2.965 1.00 95.38 86 PHE A N 1
ATOM 630 C CA . PHE A 1 86 ? 0.059 10.238 3.922 1.00 95.38 86 PHE A CA 1
ATOM 631 C C . PHE A 1 86 ? 0.804 9.096 3.218 1.00 95.38 86 PHE A C 1
ATOM 633 O O . PHE A 1 86 ? 1.909 8.729 3.617 1.00 95.38 86 PHE A O 1
ATOM 640 N N . TRP A 1 87 ? 0.256 8.601 2.113 1.00 92.56 87 TRP A N 1
ATOM 641 C CA . TRP A 1 87 ? 0.874 7.565 1.299 1.00 92.56 87 TRP A CA 1
ATOM 642 C C . TRP A 1 87 ? 2.196 8.019 0.667 1.00 92.56 87 TRP A C 1
ATOM 644 O O . TRP A 1 87 ? 3.198 7.309 0.733 1.00 92.56 87 TRP A O 1
ATOM 654 N N . LEU A 1 88 ? 2.249 9.241 0.130 1.00 93.44 88 LEU A N 1
ATOM 655 C CA . LEU A 1 88 ? 3.491 9.823 -0.380 1.00 93.44 88 LEU A CA 1
ATOM 656 C C . LEU A 1 88 ? 4.528 10.010 0.730 1.00 93.44 88 LEU A C 1
ATOM 658 O O . LEU A 1 88 ? 5.684 9.638 0.548 1.00 93.44 88 LEU A O 1
ATOM 662 N N . LEU A 1 89 ? 4.128 10.542 1.889 1.00 95.69 89 LEU A N 1
ATOM 663 C CA . LEU A 1 89 ? 5.037 10.772 3.012 1.00 95.69 89 LEU A CA 1
ATOM 664 C C . LEU A 1 89 ? 5.656 9.461 3.510 1.00 95.69 89 LEU A C 1
ATOM 666 O O . LEU A 1 89 ? 6.870 9.374 3.673 1.00 95.69 89 LEU A O 1
ATOM 670 N N . THR A 1 90 ? 4.831 8.434 3.716 1.00 93.00 90 THR A N 1
ATOM 671 C CA . THR A 1 90 ? 5.285 7.111 4.171 1.00 93.00 90 THR A CA 1
ATOM 672 C C . THR A 1 90 ? 6.141 6.407 3.122 1.00 93.00 90 THR A C 1
ATOM 674 O O . THR A 1 90 ? 7.140 5.780 3.479 1.00 93.00 90 THR A O 1
ATOM 677 N N . THR A 1 91 ? 5.830 6.569 1.834 1.00 91.00 91 THR A N 1
ATOM 678 C CA . THR A 1 91 ? 6.643 6.052 0.724 1.00 91.00 91 THR A CA 1
ATOM 679 C C . THR A 1 91 ? 8.016 6.722 0.673 1.00 91.00 91 THR A C 1
ATOM 681 O O . THR A 1 91 ? 9.036 6.033 0.646 1.00 91.00 91 THR A O 1
ATOM 684 N N . ILE A 1 92 ? 8.061 8.058 0.722 1.00 94.56 92 ILE A N 1
ATOM 685 C CA . ILE A 1 92 ? 9.310 8.833 0.722 1.00 94.56 92 ILE A CA 1
ATOM 686 C C . ILE A 1 92 ? 10.150 8.483 1.950 1.00 94.56 92 ILE A C 1
ATOM 688 O O . ILE A 1 92 ? 11.348 8.241 1.820 1.00 94.56 92 ILE A O 1
ATOM 692 N N . LEU A 1 93 ? 9.528 8.407 3.129 1.00 93.50 93 LEU A N 1
ATOM 693 C CA . LEU A 1 93 ? 10.220 8.074 4.369 1.00 93.50 93 LEU A CA 1
ATOM 694 C C . LEU A 1 93 ? 10.793 6.652 4.322 1.00 93.50 93 LEU A C 1
ATOM 696 O O . LEU A 1 93 ? 11.947 6.445 4.684 1.00 93.50 93 LEU A O 1
ATOM 700 N N . SER A 1 94 ? 10.021 5.687 3.818 1.00 90.12 94 SER A N 1
ATOM 701 C CA . SER A 1 94 ? 10.456 4.290 3.710 1.00 90.12 94 SER A CA 1
ATOM 702 C C . SER A 1 94 ? 11.605 4.113 2.717 1.00 90.12 94 SER A C 1
ATOM 704 O O . SER A 1 94 ? 12.558 3.391 3.007 1.00 90.12 94 SER A O 1
ATOM 706 N N . LEU A 1 95 ? 11.541 4.774 1.557 1.00 90.56 95 LEU A N 1
ATOM 707 C CA . LEU A 1 95 ? 12.602 4.732 0.545 1.00 90.56 95 LEU A CA 1
ATOM 708 C C . LEU A 1 95 ? 13.857 5.472 1.012 1.00 90.56 95 LEU A C 1
ATOM 710 O O . LEU A 1 95 ? 14.950 4.912 0.972 1.00 90.56 95 LEU A O 1
ATOM 714 N N . GLY A 1 96 ? 13.700 6.705 1.497 1.00 91.12 96 GLY A N 1
ATOM 715 C CA . GLY A 1 96 ? 14.811 7.536 1.953 1.00 91.12 96 GLY A CA 1
ATOM 716 C C . GLY A 1 96 ? 15.575 6.893 3.107 1.00 91.12 96 GLY A C 1
ATOM 717 O O . GLY A 1 96 ? 16.804 6.859 3.090 1.00 91.12 96 GLY A O 1
ATOM 718 N N . MET A 1 97 ? 14.862 6.304 4.070 1.00 90.38 97 MET A N 1
ATOM 719 C CA . MET A 1 97 ? 15.502 5.616 5.189 1.00 90.38 97 MET A CA 1
ATOM 720 C C . MET A 1 97 ? 16.227 4.342 4.775 1.00 90.38 97 MET A C 1
ATOM 722 O O . MET A 1 97 ? 17.307 4.087 5.296 1.00 90.38 97 MET A O 1
ATOM 726 N N . ARG A 1 98 ? 15.694 3.556 3.831 1.00 88.75 98 ARG A N 1
ATOM 727 C CA . ARG A 1 98 ? 16.419 2.385 3.308 1.00 88.75 98 ARG A CA 1
ATOM 728 C C . ARG A 1 98 ? 17.749 2.792 2.680 1.00 88.75 98 ARG A C 1
ATOM 730 O O . ARG A 1 98 ? 18.780 2.254 3.067 1.00 88.75 98 ARG A O 1
ATOM 737 N N . LEU A 1 99 ? 17.732 3.807 1.815 1.00 91.50 99 LEU A N 1
ATOM 738 C CA . LEU A 1 99 ? 18.940 4.327 1.168 1.00 91.50 99 LEU A CA 1
ATOM 739 C C . LEU A 1 99 ? 19.964 4.867 2.178 1.00 91.50 99 LEU A C 1
ATOM 741 O O . LEU A 1 99 ? 21.167 4.689 1.997 1.00 91.50 99 LEU A O 1
ATOM 745 N N . LEU A 1 100 ? 19.498 5.525 3.244 1.00 91.38 100 LEU A N 1
ATOM 746 C CA . LEU A 1 100 ? 20.353 6.001 4.334 1.00 91.38 100 LEU A CA 1
ATOM 747 C C . LEU A 1 100 ? 20.992 4.841 5.096 1.00 91.38 100 LEU A C 1
ATOM 749 O O . LEU A 1 100 ? 22.203 4.831 5.297 1.00 91.38 100 LEU A O 1
ATOM 753 N N . LEU A 1 101 ? 20.190 3.863 5.512 1.00 89.81 101 LEU A N 1
ATOM 754 C CA . LEU A 1 101 ? 20.647 2.762 6.354 1.00 89.81 101 LEU A CA 1
ATOM 755 C C . LEU A 1 101 ? 21.557 1.778 5.607 1.00 89.81 101 LEU A C 1
ATOM 757 O O . LEU A 1 101 ? 22.502 1.258 6.195 1.00 89.81 101 LEU A O 1
ATOM 761 N N . GLU A 1 102 ? 21.361 1.588 4.300 1.00 89.81 102 GLU A N 1
ATOM 762 C CA . GLU A 1 102 ? 22.267 0.799 3.450 1.00 89.81 102 GLU A CA 1
ATOM 763 C C . GLU A 1 102 ? 23.718 1.293 3.518 1.00 89.81 102 GLU A C 1
ATOM 765 O O . GLU A 1 102 ? 24.649 0.489 3.477 1.00 89.81 102 GLU A O 1
ATOM 770 N N . ARG A 1 103 ? 23.936 2.602 3.708 1.00 89.69 103 ARG A N 1
ATOM 771 C CA . ARG A 1 103 ? 25.285 3.170 3.867 1.00 89.69 103 ARG A CA 1
ATOM 772 C C . ARG A 1 103 ? 25.977 2.723 5.154 1.00 89.69 103 ARG A C 1
ATOM 774 O O . ARG A 1 103 ? 27.204 2.688 5.191 1.00 89.69 103 ARG A O 1
ATOM 781 N N . PHE A 1 104 ? 25.218 2.370 6.188 1.00 88.19 104 PHE A N 1
ATOM 782 C CA . PHE A 1 104 ? 25.745 1.933 7.483 1.00 88.19 104 PHE A CA 1
ATOM 783 C C . PHE A 1 104 ? 25.873 0.409 7.589 1.00 88.19 104 PHE A C 1
ATOM 785 O O . PHE A 1 104 ? 26.613 -0.084 8.437 1.00 88.19 104 PHE A O 1
ATOM 792 N N . ALA A 1 105 ? 25.220 -0.352 6.709 1.00 87.75 105 ALA A N 1
ATOM 793 C CA . ALA A 1 105 ? 25.173 -1.813 6.764 1.00 87.75 105 ALA A CA 1
ATOM 794 C C . ALA A 1 105 ? 26.491 -2.527 6.385 1.00 87.75 105 ALA A C 1
ATOM 796 O O . ALA A 1 105 ? 26.562 -3.751 6.457 1.00 87.75 105 ALA A O 1
ATOM 797 N N . GLY A 1 106 ? 27.551 -1.797 6.016 1.00 89.25 106 GLY A N 1
ATOM 798 C CA . GLY A 1 106 ? 28.836 -2.369 5.580 1.00 89.25 106 GLY A CA 1
ATOM 799 C C . GLY A 1 106 ? 29.679 -3.048 6.672 1.00 89.25 106 GLY A C 1
ATOM 800 O O . GLY A 1 106 ? 30.737 -3.593 6.374 1.00 89.25 106 GLY A O 1
ATOM 801 N N . SER A 1 107 ? 29.245 -3.020 7.936 1.00 92.12 107 SER A N 1
ATOM 802 C CA . SER A 1 107 ? 29.928 -3.669 9.065 1.00 92.12 107 SER A CA 1
ATOM 803 C C . SER A 1 107 ? 28.924 -4.349 9.996 1.00 92.12 107 SER A C 1
ATOM 805 O O . SER A 1 107 ? 27.771 -3.929 10.065 1.00 92.12 107 SER A O 1
ATOM 807 N N . LEU A 1 108 ? 29.350 -5.370 10.751 1.00 90.31 108 LEU A N 1
ATOM 808 C CA . LEU A 1 108 ? 28.465 -6.106 11.668 1.00 90.31 108 LEU A CA 1
ATOM 809 C C . LEU A 1 108 ? 27.760 -5.192 12.702 1.00 90.31 108 LEU A C 1
ATOM 811 O O . LEU A 1 108 ? 26.542 -5.305 12.840 1.00 90.31 108 LEU A O 1
ATOM 815 N N . PRO A 1 109 ? 28.443 -4.236 13.371 1.00 91.25 109 PRO A N 1
ATOM 816 C CA . PRO A 1 109 ? 27.768 -3.293 14.267 1.00 91.25 109 PRO A CA 1
ATOM 817 C C . PRO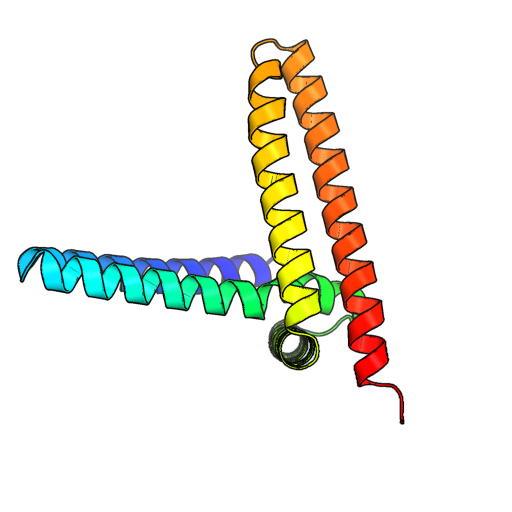 A 1 109 ? 26.795 -2.373 13.518 1.00 91.25 109 PRO A C 1
ATOM 819 O O . PRO A 1 109 ? 25.701 -2.091 14.003 1.00 91.25 109 PRO A O 1
ATOM 822 N N . GLY A 1 110 ? 27.169 -1.938 12.313 1.00 91.44 110 GLY A N 1
ATOM 823 C CA . GLY A 1 110 ? 26.328 -1.092 11.472 1.00 91.44 110 GLY A CA 1
ATOM 824 C C . GLY A 1 110 ? 25.077 -1.805 10.950 1.00 91.44 110 GLY A C 1
ATOM 825 O O . GLY A 1 110 ? 24.017 -1.189 10.860 1.00 91.44 110 GLY A O 1
ATOM 826 N N . ALA A 1 111 ? 25.152 -3.114 10.697 1.00 92.00 111 ALA A N 1
ATOM 827 C CA . ALA A 1 111 ? 24.007 -3.946 10.334 1.00 92.00 111 ALA A CA 1
ATOM 828 C C . ALA A 1 111 ? 23.014 -4.101 11.500 1.00 92.00 111 ALA A C 1
ATOM 830 O O . ALA A 1 111 ? 21.806 -3.993 11.291 1.00 92.00 111 ALA A O 1
ATOM 831 N N . LEU A 1 112 ? 23.508 -4.290 12.731 1.00 94.00 112 LEU A N 1
ATOM 832 C CA . LEU A 1 112 ? 22.666 -4.339 13.935 1.0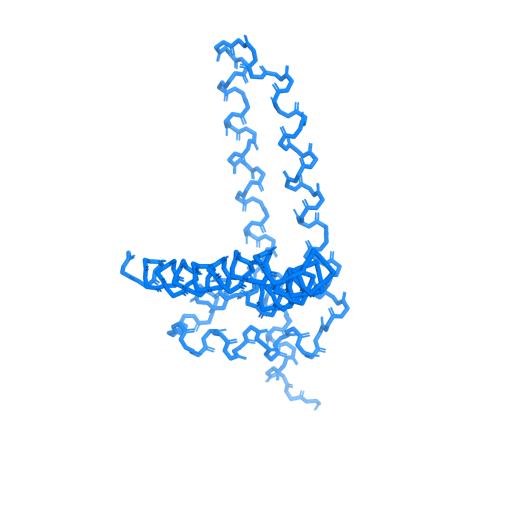0 94.00 112 LEU A CA 1
ATOM 833 C C . LEU A 1 112 ? 21.981 -2.997 14.215 1.00 94.00 112 LEU A C 1
ATOM 835 O O . LEU A 1 112 ? 20.797 -2.952 14.539 1.00 94.00 112 LEU A O 1
ATOM 839 N N . LEU A 1 113 ? 22.709 -1.890 14.052 1.00 93.62 113 LEU A N 1
ATOM 840 C CA . LEU A 1 113 ? 22.128 -0.555 14.176 1.00 93.62 113 LEU A CA 1
ATOM 841 C C . LEU A 1 113 ? 21.059 -0.320 13.101 1.00 93.62 113 LEU A C 1
ATOM 843 O O . LEU A 1 113 ? 19.971 0.176 13.390 1.00 93.62 113 LEU A O 1
ATOM 847 N N . THR A 1 114 ? 21.356 -0.720 11.865 1.00 93.81 114 THR A N 1
ATOM 848 C CA . THR A 1 114 ? 20.448 -0.601 10.723 1.00 93.81 114 THR A CA 1
ATOM 849 C C . THR A 1 114 ? 19.149 -1.359 10.951 1.00 93.81 114 THR A C 1
ATOM 851 O O . THR A 1 114 ? 18.074 -0.803 10.732 1.00 93.81 114 THR A O 1
ATOM 854 N N . SER A 1 115 ? 19.222 -2.603 11.425 1.00 92.00 115 SER A N 1
ATOM 855 C CA . SER A 1 115 ? 18.029 -3.406 11.686 1.00 9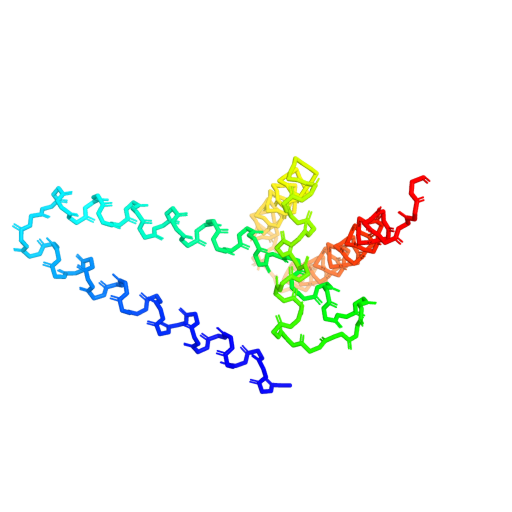2.00 115 SER A CA 1
ATOM 856 C C . SER A 1 115 ? 17.176 -2.816 12.811 1.00 92.00 115 SER A C 1
ATOM 858 O O . SER A 1 115 ? 15.959 -2.719 12.651 1.00 92.00 115 SER A O 1
ATOM 860 N N . ALA A 1 116 ? 17.795 -2.345 13.899 1.00 95.00 116 ALA A N 1
ATOM 861 C CA . ALA A 1 116 ? 17.093 -1.698 15.006 1.00 95.00 116 ALA A CA 1
ATOM 862 C C . ALA A 1 116 ? 16.370 -0.413 14.563 1.00 95.00 116 ALA A C 1
ATOM 864 O O . ALA A 1 116 ? 15.184 -0.235 14.847 1.00 95.00 116 ALA A O 1
ATOM 865 N N . LEU A 1 117 ? 17.056 0.457 13.814 1.00 93.81 117 LEU A N 1
ATOM 866 C CA . LEU A 1 117 ? 16.475 1.696 13.290 1.00 93.81 117 LEU A CA 1
ATOM 867 C C . LEU A 1 117 ? 15.367 1.427 12.271 1.00 93.81 117 LEU A C 1
ATOM 869 O O . LEU A 1 117 ? 14.327 2.085 12.304 1.00 93.81 117 LEU A O 1
ATOM 873 N N . TYR A 1 118 ? 15.561 0.445 11.389 1.00 93.12 118 TYR A N 1
ATOM 874 C CA . TYR A 1 118 ? 14.542 0.055 10.422 1.00 93.12 118 TYR A CA 1
ATOM 875 C C . TYR A 1 118 ? 13.286 -0.479 11.117 1.00 93.12 118 TYR A C 1
ATOM 877 O O . TYR A 1 118 ? 12.178 -0.074 10.769 1.00 93.12 118 TYR A O 1
ATOM 885 N N . ALA A 1 119 ? 13.444 -1.329 12.137 1.00 93.31 119 ALA A N 1
ATOM 886 C CA . ALA A 1 119 ? 12.326 -1.836 12.924 1.00 93.31 119 ALA A CA 1
ATOM 887 C C . ALA A 1 119 ? 11.568 -0.697 13.621 1.00 93.31 119 ALA A C 1
ATOM 889 O O . ALA A 1 119 ? 10.346 -0.614 13.496 1.00 93.31 119 ALA A O 1
ATOM 890 N N . PHE A 1 120 ? 12.280 0.226 14.277 1.00 94.50 120 PHE A N 1
ATOM 891 C CA . PHE A 1 120 ? 11.665 1.391 14.916 1.00 94.50 120 PHE A CA 1
ATOM 892 C C . PHE A 1 120 ? 10.863 2.232 13.912 1.00 94.50 120 PHE A C 1
ATOM 894 O O . PHE A 1 120 ? 9.696 2.544 14.151 1.00 94.50 120 PHE A O 1
ATOM 901 N N . LEU A 1 121 ? 11.443 2.521 12.746 1.00 94.19 121 LEU A N 1
ATOM 902 C CA . LEU A 1 121 ? 10.776 3.283 11.694 1.00 94.19 121 LEU A CA 1
ATOM 903 C C . LEU A 1 121 ? 9.501 2.591 11.198 1.00 94.19 121 LEU A C 1
ATOM 905 O O . LEU A 1 121 ? 8.449 3.225 11.125 1.00 94.19 121 LEU A O 1
ATOM 909 N N . VAL A 1 122 ? 9.584 1.298 10.872 1.00 91.38 122 VAL A N 1
ATOM 910 C CA . VAL A 1 122 ? 8.436 0.530 10.373 1.00 91.38 122 VAL A CA 1
ATOM 911 C C . VAL A 1 122 ? 7.325 0.511 11.418 1.00 91.38 122 VAL A C 1
ATOM 913 O O . VAL A 1 122 ? 6.183 0.806 11.081 1.00 91.38 122 VAL A O 1
ATOM 916 N N . THR A 1 123 ? 7.650 0.269 12.693 1.00 94.12 123 THR A N 1
ATOM 917 C CA . THR A 1 123 ? 6.644 0.294 13.766 1.00 94.12 123 THR A CA 1
ATOM 918 C C . THR A 1 123 ? 5.982 1.663 13.921 1.00 94.12 123 THR A C 1
ATOM 920 O O . THR A 1 123 ? 4.761 1.733 14.055 1.00 94.12 123 THR A O 1
ATOM 923 N N . GLY A 1 124 ? 6.750 2.754 13.835 1.00 94.81 124 GLY A N 1
ATOM 924 C CA . GLY A 1 124 ? 6.219 4.115 13.900 1.00 94.81 124 GLY A CA 1
ATOM 925 C C . GLY A 1 124 ? 5.295 4.447 12.727 1.00 94.81 124 GLY A C 1
ATOM 926 O O . GLY A 1 124 ? 4.227 5.021 12.934 1.00 94.81 124 GLY A O 1
ATOM 927 N N . ILE A 1 125 ? 5.659 4.037 11.507 1.00 94.81 125 ILE A N 1
ATOM 928 C CA . ILE A 1 125 ? 4.818 4.207 10.312 1.00 94.81 125 ILE A CA 1
ATOM 929 C C . ILE A 1 125 ? 3.514 3.417 10.456 1.00 94.81 125 ILE A C 1
ATOM 931 O O . ILE A 1 125 ? 2.445 3.970 10.206 1.00 94.81 125 ILE A O 1
ATOM 935 N N . THR A 1 126 ? 3.579 2.162 10.909 1.00 93.81 126 THR A N 1
ATOM 936 C CA . THR A 1 126 ? 2.385 1.337 11.144 1.00 93.81 126 THR A CA 1
ATOM 937 C C . THR A 1 126 ? 1.472 1.957 12.204 1.00 93.81 126 THR A C 1
ATOM 939 O O . THR A 1 126 ? 0.267 2.068 11.990 1.00 93.81 126 THR A O 1
ATOM 942 N N . ALA A 1 127 ? 2.029 2.426 13.324 1.00 95.62 127 ALA A N 1
ATOM 943 C CA . ALA A 1 127 ? 1.253 3.094 14.367 1.00 95.62 127 ALA A CA 1
ATOM 944 C C . ALA A 1 127 ? 0.598 4.390 13.853 1.00 95.62 127 ALA A C 1
ATOM 946 O O . ALA A 1 127 ? -0.584 4.633 14.107 1.00 95.62 127 ALA A O 1
ATOM 947 N N . ALA A 1 128 ? 1.333 5.194 13.078 1.00 95.81 128 ALA A N 1
ATOM 948 C CA . ALA A 1 128 ? 0.793 6.388 12.436 1.00 95.81 128 ALA A CA 1
ATOM 949 C C . ALA A 1 128 ? -0.336 6.048 11.450 1.00 95.81 128 ALA A C 1
ATOM 951 O O . ALA A 1 128 ? -1.337 6.762 11.414 1.00 95.81 128 ALA A O 1
ATOM 952 N N . GLY A 1 129 ? -0.208 4.946 10.702 1.00 95.06 129 GLY A N 1
ATOM 953 C CA . GLY A 1 129 ? -1.248 4.427 9.812 1.00 95.06 129 GLY A CA 1
ATOM 954 C C . GLY A 1 129 ? -2.532 4.095 10.565 1.00 95.06 129 GLY A C 1
ATOM 955 O O . GLY A 1 129 ? -3.602 4.580 10.198 1.00 95.06 129 GLY A O 1
ATOM 956 N N . MET A 1 130 ? -2.429 3.362 11.676 1.00 95.38 130 MET A N 1
ATOM 957 C CA . MET A 1 130 ? -3.584 3.020 12.514 1.00 95.38 130 MET A CA 1
ATOM 958 C C . MET A 1 130 ? -4.295 4.263 13.063 1.00 95.38 130 MET A C 1
ATOM 960 O O . MET A 1 130 ? -5.522 4.354 12.990 1.00 95.38 130 MET A O 1
ATOM 964 N N . VAL A 1 131 ? -3.544 5.243 13.581 1.00 96.31 131 VAL A N 1
ATOM 965 C CA . VAL A 1 131 ? -4.114 6.508 14.082 1.00 96.31 131 VAL A CA 1
ATOM 966 C C . VAL A 1 131 ? -4.773 7.292 12.946 1.00 9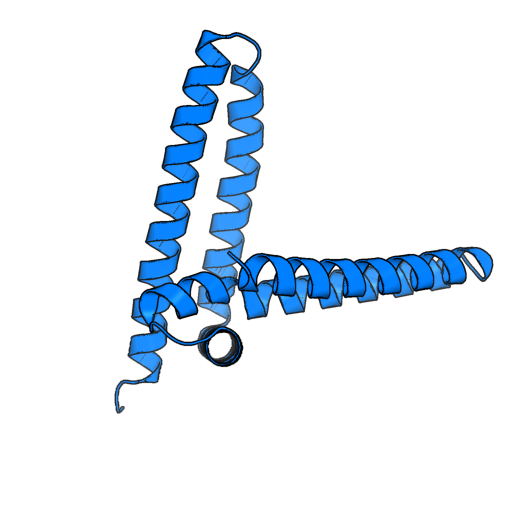6.31 131 VAL A C 1
ATOM 968 O O . VAL A 1 131 ? -5.916 7.733 13.082 1.00 96.31 131 VAL A O 1
ATOM 971 N N . PHE A 1 132 ? -4.093 7.413 11.803 1.00 95.81 132 PHE A N 1
ATOM 972 C CA . PHE A 1 132 ? -4.616 8.097 10.624 1.00 95.81 132 PHE A CA 1
ATOM 973 C C . PHE A 1 132 ? -5.923 7.463 10.137 1.00 95.81 132 PHE A C 1
ATOM 975 O O . PHE A 1 132 ? -6.898 8.176 9.900 1.00 95.81 132 PHE A O 1
ATOM 982 N N . TYR A 1 133 ? -5.966 6.134 10.025 1.00 95.31 133 TYR A N 1
ATOM 983 C CA . TYR A 1 133 ? -7.165 5.407 9.627 1.00 95.31 133 TYR A CA 1
ATOM 984 C C . TYR A 1 133 ? -8.305 5.642 10.621 1.00 95.31 133 TYR A C 1
ATOM 986 O O . TYR A 1 133 ? -9.388 6.073 10.224 1.00 95.31 133 TYR A O 1
ATOM 994 N N . LYS A 1 134 ? -8.045 5.445 11.921 1.00 94.56 134 LYS A N 1
ATOM 995 C CA . LYS A 1 134 ? -9.038 5.596 12.993 1.00 94.56 134 LYS A CA 1
ATOM 996 C C . LYS A 1 134 ? -9.705 6.970 12.973 1.00 94.56 134 LYS A C 1
ATOM 998 O O . LYS A 1 134 ? -10.929 7.067 13.039 1.00 94.56 134 LYS A O 1
ATOM 1003 N N . GLU A 1 135 ? -8.920 8.038 12.848 1.00 94.94 135 GLU A N 1
ATOM 1004 C CA . GLU A 1 135 ? -9.453 9.402 12.820 1.00 94.94 135 GLU A CA 1
ATOM 1005 C C . GLU A 1 135 ? -10.340 9.675 11.595 1.00 94.94 135 GLU A C 1
ATOM 1007 O O . GLU A 1 135 ? -11.230 10.520 11.657 1.00 94.94 135 GLU A O 1
ATOM 1012 N N . ARG A 1 136 ? -10.086 9.014 10.461 1.00 93.88 136 ARG A N 1
ATOM 1013 C CA . ARG A 1 136 ? -10.775 9.268 9.182 1.00 93.88 136 ARG A CA 1
ATOM 1014 C C . ARG A 1 136 ? -12.024 8.401 9.073 1.00 93.88 136 ARG A C 1
ATOM 1016 O O . ARG A 1 136 ? -13.094 8.916 8.769 1.00 93.88 136 ARG A O 1
ATOM 1023 N N . ALA A 1 137 ? -11.917 7.128 9.440 1.00 93.12 137 ALA A N 1
ATOM 1024 C CA . ALA A 1 137 ? -13.058 6.230 9.584 1.00 93.12 137 ALA A CA 1
ATOM 1025 C C . ALA A 1 137 ? -14.076 6.757 10.616 1.00 93.12 137 ALA A C 1
ATOM 1027 O O . ALA A 1 137 ? -15.284 6.722 10.378 1.00 93.12 137 ALA A O 1
ATOM 1028 N N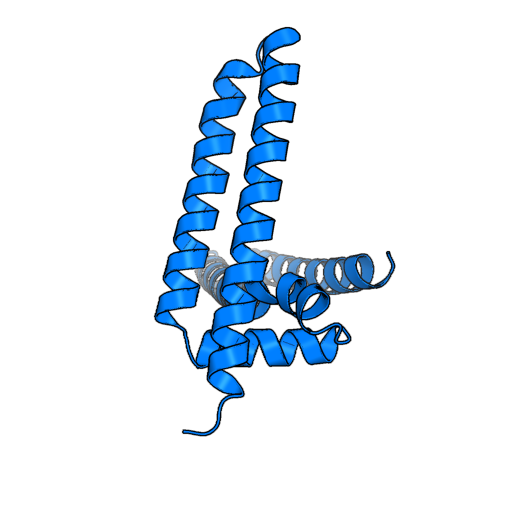 . GLY A 1 138 ? -13.597 7.336 11.726 1.00 91.00 138 GLY A N 1
ATOM 1029 C CA . GLY A 1 138 ? -14.455 7.984 12.722 1.00 91.00 138 GLY A CA 1
ATOM 1030 C C . GLY A 1 138 ? -15.246 9.172 12.163 1.00 91.00 138 GLY A C 1
ATOM 1031 O O . GLY A 1 138 ? -16.438 9.292 12.433 1.00 91.00 138 GLY A O 1
ATOM 1032 N N . ARG A 1 139 ? -14.625 10.010 11.319 1.00 89.44 139 ARG A N 1
ATOM 1033 C CA . ARG A 1 139 ? -15.300 11.148 10.659 1.00 89.44 139 ARG A CA 1
ATOM 1034 C C . ARG A 1 139 ? -16.376 10.717 9.665 1.00 89.44 139 ARG A C 1
ATOM 1036 O O . ARG A 1 139 ? -17.329 11.456 9.470 1.00 89.44 139 ARG A O 1
ATOM 1043 N N . LEU A 1 140 ? -16.241 9.535 9.068 1.00 87.12 140 LEU A N 1
ATOM 1044 C CA . LEU A 1 140 ? -17.257 8.963 8.177 1.00 87.12 140 LEU A CA 1
ATOM 1045 C C . LEU A 1 140 ? -18.472 8.407 8.921 1.00 87.12 140 LEU A C 1
ATOM 1047 O O . LEU A 1 140 ? -19.531 8.247 8.322 1.00 87.12 140 LEU A O 1
ATOM 1051 N N . SER A 1 141 ? -18.309 8.083 10.204 1.00 79.06 141 SER A N 1
ATOM 1052 C CA . SER A 1 141 ? -19.350 7.457 11.026 1.00 79.06 141 SER A CA 1
ATOM 1053 C C . SER A 1 141 ? -20.084 8.455 11.929 1.00 79.06 141 SER A C 1
ATOM 1055 O O . SER A 1 141 ? -21.098 8.097 12.524 1.00 79.06 141 SER A O 1
ATOM 1057 N N . ALA A 1 142 ? -19.583 9.687 12.059 1.00 68.25 142 ALA A N 1
ATOM 1058 C CA . ALA A 1 142 ? -20.218 10.727 12.859 1.00 68.25 142 ALA A CA 1
ATOM 1059 C C . ALA A 1 142 ? -21.418 11.342 12.104 1.00 68.25 142 ALA A C 1
ATOM 1061 O O . ALA A 1 142 ? -21.263 11.698 10.933 1.00 68.25 142 ALA A O 1
ATOM 1062 N N . PRO A 1 143 ? -22.601 11.480 12.737 1.00 49.53 143 PRO A N 1
ATOM 1063 C CA . PRO A 1 143 ? -23.696 12.253 12.161 1.00 49.53 143 PRO A CA 1
ATOM 1064 C C . PRO A 1 143 ? -23.287 13.729 12.058 1.00 49.53 143 PRO A C 1
ATOM 1066 O O . PRO A 1 143 ? -22.622 14.247 12.958 1.00 49.53 143 PRO A O 1
ATOM 1069 N N . ALA A 1 144 ? -23.642 14.354 10.932 1.00 55.38 144 ALA A N 1
ATOM 1070 C CA . ALA A 1 144 ? -23.385 15.765 10.642 1.00 55.38 144 ALA A CA 1
ATOM 1071 C C . ALA A 1 144 ? -24.096 16.706 11.624 1.00 55.38 144 ALA A C 1
ATOM 1073 O O . ALA A 1 144 ? -25.226 16.366 12.048 1.00 55.38 144 ALA A O 1
#

Foldseek 3Di:
DPVVVVVVVVVVVLVVVLVVVLVVLVVVDPVSSVVSVVVSVVVVVVLCLLCVLLVLLCVQVVDDNVVSSVLSNVLCVVPVVLSVVLVVVLVCLLVVLVVVLVVQCPDPVSVVVSVVVNVVSVVVSVVVSNVSSNVSSVVVPDDD

Secondary structure (DSSP, 8-state):
-HHHHHHHHHHHHHHHHHHHHHHHHHHH-HHHHHHHHHHHHHHHHHHHHHTTTHHHHHHHH---HHHHHHHHHHHHHHTHHHHHHHHHHHHHHHHHHHHHHHTTTTSHHHHHHHHHHHHHHHHHHHHHHHHHHHHHHHHHHS--

pLDDT: mean 87.38, std 10.69, range [48.81, 96.31]

Radius of gyration: 18.77 Å; chains: 1; bounding box: 54×34×47 Å